Protein AF-A0A4W5NJF4-F1 (afdb_monomer)

Nearest PDB structures (foldseek):
  7n5a-assembly1_B  TM=2.897E-01  e=3.382E+00  Arabidopsis thaliana

Sequence (136 aa):
MPKELRLQATRAAVLLLPDESREALQTLLCLLSDVTAAVAENQMTCANLAVCLAPSLFHLNTLRRKESSSPRVMNRKQPLGKPDQRDLNENLAATNGLAHMIQECRKLFRVRLNLEPHQNLSRTSTFAPPPFFYIV

InterPro domains:
  IPR000198 Rho GTPase-activating protein domain [PF00620] (3-60)
  IPR000198 Rho GTPase-activating protein domain [PS50238] (1-109)
  IPR008936 Rho GTPase activation protein [G3DSA:1.10.555.10] (1-108)
  IPR008936 Rho GTPase activation protein [SSF48350] (3-110)

pLDDT: mean 70.52, std 18.82, range [35.03, 91.19]

Solvent-accessible surface area (backbone atoms only — not comparable to full-atom values): 8482 Å² total; per-residue (Å²): 129,61,78,71,56,47,57,55,51,51,39,53,53,52,70,70,43,57,68,71,60,38,54,50,49,49,54,51,30,50,53,51,35,53,53,36,70,41,27,92,80,69,69,36,45,47,58,59,51,15,64,71,43,31,60,73,74,64,42,74,72,55,59,61,54,62,70,68,59,63,97,71,78,93,76,79,95,66,83,85,85,69,79,49,74,64,56,52,48,51,53,50,50,43,18,54,51,44,19,50,47,29,73,40,30,75,66,60,50,52,62,58,76,72,68,68,85,78,81,70,100,79,75,92,74,87,82,78,78,81,93,78,88,86,79,135

Mean predicted aligned error: 14.67 Å

Structure (mmCIF, N/CA/C/O backbone):
data_AF-A0A4W5NJF4-F1
#
_entry.id   AF-A0A4W5NJF4-F1
#
loop_
_atom_site.group_PDB
_atom_site.id
_atom_site.type_symbol
_atom_site.label_atom_id
_atom_site.label_alt_id
_atom_site.label_comp_id
_atom_site.label_asym_id
_atom_site.label_entity_id
_atom_site.label_seq_id
_atom_site.pdbx_PDB_ins_code
_atom_site.Cartn_x
_atom_site.Cartn_y
_atom_site.Cartn_z
_atom_site.occupancy
_atom_site.B_iso_or_equiv
_atom_site.auth_seq_id
_atom_site.auth_comp_id
_atom_site.auth_asym_id
_atom_site.auth_atom_id
_atom_site.pdbx_PDB_model_num
ATOM 1 N N . MET A 1 1 ? -12.518 -12.457 3.392 1.00 53.06 1 MET A N 1
ATOM 2 C CA . MET A 1 1 ? -13.069 -11.303 2.645 1.00 53.06 1 MET A CA 1
ATOM 3 C C . MET A 1 1 ? -12.923 -11.530 1.144 1.00 53.06 1 MET A C 1
ATOM 5 O O . MET A 1 1 ? -11.801 -11.799 0.713 1.00 53.06 1 MET A O 1
ATOM 9 N N . PRO A 1 2 ? -14.008 -11.439 0.354 1.00 68.12 2 PRO A N 1
ATOM 10 C CA . PRO A 1 2 ? -13.952 -11.487 -1.111 1.00 68.12 2 PRO A CA 1
ATOM 11 C C . PRO A 1 2 ? -12.975 -10.445 -1.676 1.00 68.12 2 PRO A C 1
ATOM 13 O O . PRO A 1 2 ? -12.869 -9.344 -1.135 1.00 68.12 2 PRO A O 1
ATOM 16 N N . LYS A 1 3 ? -12.228 -10.784 -2.740 1.00 63.22 3 LYS A N 1
ATOM 17 C CA . LYS A 1 3 ? -11.161 -9.915 -3.289 1.00 63.22 3 LYS A CA 1
ATOM 18 C C . LYS A 1 3 ? -11.687 -8.542 -3.727 1.00 63.22 3 LYS A C 1
ATOM 20 O O . LYS A 1 3 ? -11.014 -7.542 -3.523 1.00 63.22 3 LYS A O 1
ATOM 25 N N . GLU A 1 4 ? -12.908 -8.505 -4.242 1.00 63.69 4 GLU A N 1
ATOM 26 C CA . GLU A 1 4 ? -13.548 -7.303 -4.780 1.00 63.69 4 GLU A CA 1
ATOM 27 C C . GLU A 1 4 ? -14.079 -6.365 -3.683 1.00 63.69 4 GLU A C 1
ATOM 29 O O . GLU A 1 4 ? -13.899 -5.148 -3.754 1.00 63.69 4 GLU A O 1
ATOM 34 N N . LEU A 1 5 ? -14.610 -6.935 -2.593 1.00 73.50 5 LEU A N 1
ATOM 35 C CA . LEU A 1 5 ? -15.036 -6.172 -1.414 1.00 73.50 5 LEU A CA 1
ATOM 36 C C . LEU A 1 5 ? -13.856 -5.553 -0.661 1.00 73.50 5 LEU A C 1
ATOM 38 O O . LEU A 1 5 ? -14.028 -4.527 -0.011 1.00 73.50 5 LEU A O 1
ATOM 42 N N . ARG A 1 6 ? -12.652 -6.138 -0.754 1.00 78.62 6 ARG A N 1
ATOM 43 C CA . ARG A 1 6 ? -11.458 -5.568 -0.111 1.00 78.62 6 ARG A CA 1
ATOM 44 C C . ARG A 1 6 ? -11.153 -4.175 -0.644 1.00 78.62 6 ARG A C 1
ATOM 46 O O . ARG A 1 6 ? -10.998 -3.266 0.156 1.00 78.62 6 ARG A O 1
ATOM 53 N N . LEU A 1 7 ? -11.157 -3.980 -1.963 1.00 78.19 7 LEU A N 1
ATOM 54 C CA . LEU A 1 7 ? -10.900 -2.664 -2.554 1.00 78.19 7 LEU A CA 1
ATOM 55 C C . LEU A 1 7 ? -11.960 -1.629 -2.141 1.00 78.19 7 LEU A C 1
ATOM 57 O O . LEU A 1 7 ? -11.616 -0.493 -1.821 1.00 78.19 7 LEU A O 1
ATOM 61 N N . GLN A 1 8 ? -13.240 -2.014 -2.122 1.00 79.62 8 GLN A N 1
ATOM 62 C CA . GLN A 1 8 ? -14.326 -1.130 -1.683 1.00 79.62 8 GLN A CA 1
ATOM 63 C C . GLN A 1 8 ? -14.216 -0.773 -0.197 1.00 79.62 8 GLN A C 1
ATOM 65 O O . GLN A 1 8 ? -14.312 0.400 0.157 1.00 79.62 8 GLN A O 1
ATOM 70 N N . ALA A 1 9 ? -13.952 -1.759 0.661 1.00 83.88 9 ALA A N 1
ATOM 71 C CA . ALA A 1 9 ? -13.758 -1.549 2.090 1.00 83.88 9 ALA A CA 1
ATOM 72 C C . ALA A 1 9 ? -12.539 -0.660 2.371 1.00 83.88 9 ALA A C 1
ATOM 74 O O . ALA A 1 9 ? -12.627 0.257 3.182 1.00 83.88 9 ALA A O 1
ATOM 75 N N . THR A 1 10 ? -11.423 -0.863 1.664 1.00 82.94 10 THR A N 1
ATOM 76 C CA . THR A 1 10 ? -10.237 -0.009 1.805 1.00 82.94 10 THR A CA 1
ATOM 77 C C . THR A 1 10 ? -10.518 1.420 1.347 1.00 82.94 10 THR A C 1
ATOM 79 O O . THR A 1 10 ? -10.118 2.356 2.029 1.00 82.94 10 THR A O 1
ATOM 82 N N . ARG A 1 11 ? -11.253 1.619 0.243 1.00 82.38 11 ARG A N 1
ATOM 83 C CA . ARG A 1 11 ? -11.690 2.962 -0.170 1.00 82.38 11 ARG A CA 1
ATOM 84 C C . ARG A 1 11 ? -12.536 3.629 0.908 1.00 82.38 11 ARG A C 1
ATOM 86 O O . ARG A 1 11 ? -12.257 4.769 1.254 1.00 82.38 11 ARG A O 1
ATOM 93 N N . ALA A 1 12 ? -13.524 2.924 1.460 1.00 83.94 12 ALA A N 1
ATOM 94 C CA . ALA A 1 12 ? -14.347 3.446 2.547 1.00 83.94 12 ALA A CA 1
ATOM 95 C C . ALA A 1 12 ? -13.500 3.798 3.781 1.00 83.94 12 ALA A C 1
ATOM 97 O O . ALA A 1 12 ? -13.662 4.875 4.338 1.00 83.94 12 ALA A O 1
ATOM 98 N N . ALA A 1 13 ? -12.537 2.952 4.154 1.00 84.62 13 ALA A N 1
ATOM 99 C CA . ALA A 1 13 ? -11.618 3.227 5.257 1.00 84.62 13 ALA A CA 1
ATOM 100 C C . ALA A 1 13 ? -10.761 4.479 5.008 1.00 84.62 13 ALA A C 1
ATOM 102 O O . ALA A 1 13 ? -10.621 5.311 5.897 1.00 84.62 13 ALA A O 1
ATOM 103 N N . VAL A 1 14 ? -10.246 4.662 3.789 1.00 84.62 14 VAL A N 1
ATOM 104 C CA . VAL A 1 14 ? -9.512 5.879 3.404 1.00 84.62 14 VAL A CA 1
ATOM 105 C C . VAL A 1 14 ? -10.430 7.105 3.402 1.00 84.62 14 VAL A C 1
ATOM 107 O O . VAL A 1 14 ? -9.986 8.195 3.752 1.00 84.62 14 VAL A O 1
ATOM 110 N N . LEU A 1 15 ? -11.718 6.940 3.077 1.00 81.56 15 LEU A N 1
ATOM 111 C CA . LEU A 1 15 ? -12.708 8.013 3.180 1.00 81.56 15 LEU A CA 1
ATOM 112 C C . LEU A 1 15 ? -13.016 8.438 4.624 1.00 81.56 15 LEU A C 1
ATOM 114 O O . LEU A 1 15 ? -13.488 9.558 4.813 1.00 81.56 15 LEU A O 1
ATOM 118 N N . LEU A 1 16 ? -12.745 7.583 5.611 1.00 85.00 16 LEU A N 1
ATOM 119 C CA . LEU A 1 16 ? -12.912 7.884 7.036 1.00 85.00 16 LEU A CA 1
ATOM 120 C C . LEU A 1 16 ? -11.689 8.582 7.649 1.00 85.00 16 LEU A C 1
ATOM 122 O O . LEU A 1 16 ? -11.783 9.088 8.764 1.00 85.00 16 LEU A O 1
ATOM 126 N N . LEU A 1 17 ? -10.548 8.612 6.950 1.00 81.94 17 LEU A N 1
ATOM 127 C CA . LEU A 1 17 ? -9.360 9.333 7.408 1.00 81.94 17 LEU A CA 1
ATOM 128 C C . LEU A 1 17 ? -9.570 10.854 7.304 1.00 81.94 17 LEU A C 1
ATOM 130 O O . LEU A 1 17 ? -10.199 11.306 6.338 1.00 81.94 17 LEU A O 1
ATOM 134 N N . PRO A 1 18 ? -9.003 11.648 8.233 1.00 84.62 18 PRO A N 1
ATOM 135 C CA . PRO A 1 18 ? -8.975 13.101 8.092 1.00 84.62 18 PRO A CA 1
ATOM 136 C C . PRO A 1 18 ? -8.241 13.493 6.805 1.00 84.62 18 PRO A C 1
ATOM 138 O O . PRO A 1 18 ? -7.387 12.742 6.315 1.00 84.62 18 PRO A O 1
ATOM 141 N N . ASP A 1 19 ? -8.593 14.644 6.235 1.00 80.56 19 ASP A N 1
ATOM 142 C CA . ASP A 1 19 ? -8.115 15.045 4.910 1.00 80.56 19 ASP A CA 1
ATOM 143 C C . ASP A 1 19 ? -6.583 15.126 4.842 1.00 80.56 19 ASP A C 1
ATOM 145 O O . ASP A 1 19 ? -6.008 14.592 3.892 1.00 80.56 19 ASP A O 1
ATOM 149 N N . GLU A 1 20 ? -5.896 15.622 5.883 1.00 86.12 20 GLU A N 1
ATOM 150 C CA . GLU A 1 20 ? -4.425 15.673 5.874 1.00 86.12 20 GLU A CA 1
ATOM 151 C C . GLU A 1 20 ? -3.801 14.270 5.827 1.00 86.12 20 GLU A C 1
ATOM 153 O O . GLU A 1 20 ? -2.843 14.019 5.094 1.00 86.12 20 GLU A O 1
ATOM 158 N N . SER A 1 21 ? -4.365 13.318 6.579 1.00 85.19 21 SER A N 1
ATOM 159 C CA . SER A 1 21 ? -3.881 11.929 6.579 1.00 85.19 21 SER A CA 1
ATOM 160 C C . SER A 1 21 ? -4.161 11.232 5.253 1.00 85.19 21 SER A C 1
ATOM 162 O O . SER A 1 21 ? -3.385 10.380 4.821 1.00 85.19 21 SER A O 1
ATOM 164 N N . ARG A 1 22 ? -5.261 11.589 4.590 1.00 85.19 22 ARG A N 1
ATOM 165 C CA . ARG A 1 22 ? -5.633 11.044 3.286 1.00 85.19 22 ARG A CA 1
ATOM 166 C C . ARG A 1 22 ? -4.694 11.522 2.188 1.00 85.19 22 ARG A C 1
ATOM 168 O O . ARG A 1 22 ? -4.245 10.691 1.401 1.00 85.19 22 ARG A O 1
ATOM 175 N N . GLU A 1 23 ? -4.376 12.813 2.148 1.00 84.12 23 GLU A N 1
ATOM 176 C CA . GLU A 1 23 ? -3.420 13.364 1.181 1.00 84.12 23 GLU A CA 1
ATOM 177 C C . GLU A 1 23 ? -2.007 12.824 1.407 1.00 84.12 23 GLU A C 1
ATOM 179 O O . GLU A 1 23 ? -1.336 12.419 0.451 1.00 84.12 23 GLU A O 1
ATOM 184 N N . ALA A 1 24 ? -1.579 12.719 2.668 1.00 88.06 24 ALA A N 1
ATOM 185 C CA . ALA A 1 24 ? -0.306 12.098 3.016 1.00 88.06 24 ALA A CA 1
ATOM 186 C C . ALA A 1 24 ? -0.256 10.627 2.572 1.00 88.06 24 ALA A C 1
ATOM 188 O O . ALA A 1 24 ? 0.715 10.197 1.947 1.00 88.06 24 ALA A O 1
ATOM 189 N N . LEU A 1 25 ? -1.321 9.859 2.832 1.00 88.69 25 LEU A N 1
ATOM 190 C CA . LEU A 1 25 ? -1.413 8.457 2.427 1.00 88.69 25 LEU A CA 1
ATOM 191 C C . LEU A 1 25 ? -1.431 8.303 0.902 1.00 88.69 25 LEU A C 1
ATOM 193 O O . LEU A 1 25 ? -0.779 7.406 0.376 1.00 88.69 25 LEU A O 1
ATOM 197 N N . GLN A 1 26 ? -2.149 9.167 0.185 1.00 86.50 26 GLN A N 1
ATOM 198 C CA . GLN A 1 26 ? -2.177 9.165 -1.276 1.00 86.50 26 GLN A CA 1
ATOM 199 C C . GLN A 1 26 ? -0.793 9.452 -1.859 1.00 86.50 26 GLN A C 1
ATOM 201 O O . GLN A 1 26 ? -0.335 8.713 -2.730 1.00 86.50 26 GLN A O 1
ATOM 206 N N . THR A 1 27 ? -0.119 10.487 -1.359 1.00 88.75 27 THR A N 1
ATOM 207 C CA . THR A 1 27 ? 1.232 10.864 -1.795 1.00 88.75 27 THR A CA 1
ATOM 208 C C . THR A 1 27 ? 2.214 9.721 -1.551 1.00 88.75 27 THR A C 1
ATOM 210 O O . THR A 1 27 ? 2.951 9.328 -2.455 1.00 88.75 27 THR A O 1
ATOM 213 N N . LEU A 1 28 ? 2.162 9.117 -0.360 1.00 90.94 28 LEU A N 1
ATOM 214 C CA . LEU A 1 28 ? 2.982 7.962 -0.012 1.00 90.94 28 LEU A CA 1
ATOM 215 C C . LEU A 1 28 ? 2.711 6.769 -0.937 1.00 90.94 28 LEU A C 1
ATOM 217 O O . LEU A 1 28 ? 3.646 6.192 -1.482 1.00 90.94 28 LEU A O 1
ATOM 221 N N . LEU A 1 29 ? 1.448 6.391 -1.143 1.00 90.12 29 LEU A N 1
ATOM 222 C CA . LEU A 1 29 ? 1.101 5.246 -1.989 1.00 90.12 29 LEU A CA 1
ATOM 223 C C . LEU A 1 29 ? 1.427 5.482 -3.466 1.00 90.12 29 LEU A C 1
ATOM 225 O O . LEU A 1 29 ? 1.735 4.520 -4.167 1.00 90.12 29 LEU A O 1
ATOM 229 N N . CYS A 1 30 ? 1.367 6.726 -3.947 1.00 87.88 30 CYS A N 1
ATOM 230 C CA . CYS A 1 30 ? 1.794 7.070 -5.301 1.00 87.88 30 CYS A CA 1
ATOM 231 C C . CYS A 1 30 ? 3.306 6.882 -5.453 1.00 87.88 30 CYS A C 1
ATOM 233 O O . CYS A 1 30 ? 3.733 6.147 -6.337 1.00 87.88 30 CYS A O 1
ATOM 235 N N . LEU A 1 31 ? 4.097 7.427 -4.521 1.00 90.31 31 LEU A N 1
ATOM 236 C CA . LEU A 1 31 ? 5.549 7.242 -4.497 1.00 90.31 31 LEU A CA 1
ATOM 237 C C . LEU A 1 31 ? 5.927 5.756 -4.464 1.00 90.31 31 LEU A C 1
ATOM 239 O O . LEU A 1 31 ? 6.765 5.303 -5.238 1.00 90.31 31 LEU A O 1
ATOM 243 N N . LEU A 1 32 ? 5.293 4.975 -3.586 1.00 90.75 32 LEU A N 1
ATOM 244 C CA . LEU A 1 32 ? 5.556 3.539 -3.488 1.00 90.75 32 LEU A CA 1
ATOM 245 C C . LEU A 1 32 ? 5.151 2.800 -4.766 1.00 90.75 32 LEU A C 1
ATOM 247 O O . LEU A 1 32 ? 5.866 1.895 -5.184 1.00 90.75 32 LEU A O 1
ATOM 251 N N . SER A 1 33 ? 4.052 3.197 -5.412 1.00 89.81 33 SER A N 1
ATOM 252 C CA . SER A 1 33 ? 3.654 2.645 -6.709 1.00 89.81 33 SER A CA 1
ATOM 253 C C . SER A 1 33 ? 4.727 2.899 -7.772 1.00 89.81 33 SER A C 1
ATOM 255 O O . SER A 1 33 ? 5.055 1.978 -8.519 1.00 89.81 33 SER A O 1
ATOM 257 N N . ASP A 1 34 ? 5.308 4.097 -7.819 1.00 88.50 34 ASP A N 1
ATOM 258 C CA . ASP A 1 34 ? 6.363 4.440 -8.780 1.00 88.50 34 ASP A CA 1
ATOM 259 C C . ASP A 1 34 ? 7.659 3.664 -8.497 1.00 88.50 34 ASP A C 1
ATOM 261 O O . ASP A 1 34 ? 8.273 3.122 -9.415 1.00 88.50 34 ASP A O 1
ATOM 265 N N . VAL A 1 35 ? 8.021 3.487 -7.221 1.00 89.12 35 VAL A N 1
ATOM 266 C CA . VAL A 1 35 ? 9.141 2.615 -6.822 1.00 89.12 35 VAL A CA 1
ATOM 267 C C . VAL A 1 35 ? 8.899 1.177 -7.287 1.00 89.12 35 VAL A C 1
ATOM 269 O O . VAL A 1 35 ? 9.801 0.561 -7.848 1.00 89.12 35 VAL A O 1
ATOM 272 N N . THR A 1 36 ? 7.685 0.640 -7.128 1.00 89.75 36 THR A N 1
ATOM 273 C CA . THR A 1 36 ? 7.370 -0.716 -7.616 1.00 89.75 36 THR A CA 1
ATOM 274 C C . THR A 1 36 ? 7.291 -0.818 -9.136 1.00 89.75 36 THR A C 1
ATOM 276 O O . THR A 1 36 ? 7.471 -1.905 -9.677 1.00 89.75 36 THR A O 1
ATOM 279 N N . ALA A 1 37 ? 7.044 0.283 -9.849 1.00 87.50 37 ALA A N 1
ATOM 280 C CA . ALA A 1 37 ? 7.093 0.292 -11.309 1.00 87.50 37 ALA A CA 1
ATOM 281 C C . ALA A 1 37 ? 8.531 0.092 -11.817 1.00 87.50 37 ALA A C 1
ATOM 283 O O . ALA A 1 37 ? 8.735 -0.564 -12.836 1.00 87.50 37 ALA A O 1
ATOM 284 N N . ALA A 1 38 ? 9.524 0.558 -11.055 1.00 88.19 38 ALA A N 1
ATOM 285 C CA . ALA A 1 38 ? 10.947 0.332 -11.303 1.00 88.19 38 ALA A CA 1
ATOM 286 C C . ALA A 1 38 ? 11.473 -1.006 -10.733 1.00 88.19 38 ALA A C 1
ATOM 288 O O . ALA A 1 38 ? 12.678 -1.160 -10.526 1.00 88.19 38 ALA A O 1
ATOM 289 N N . VAL A 1 39 ? 10.603 -2.003 -10.500 1.00 90.25 39 VAL A N 1
ATOM 290 C CA . VAL A 1 39 ? 10.986 -3.326 -9.956 1.00 90.25 39 VAL A CA 1
ATOM 291 C C . VAL A 1 39 ? 12.077 -4.026 -10.770 1.00 90.25 39 VAL A C 1
ATOM 293 O O . VAL A 1 39 ? 12.876 -4.768 -10.204 1.00 90.25 39 VAL A O 1
ATOM 296 N N . ALA A 1 40 ? 12.148 -3.775 -12.080 1.00 83.19 40 ALA A N 1
ATOM 297 C CA . ALA A 1 40 ? 13.194 -4.321 -12.943 1.00 83.19 40 ALA A CA 1
ATOM 298 C C . ALA A 1 40 ? 14.604 -3.829 -12.559 1.00 83.19 40 ALA A C 1
ATOM 300 O O . ALA A 1 40 ? 15.576 -4.553 -12.754 1.00 83.19 40 ALA A O 1
ATOM 301 N N . GLU A 1 41 ? 14.707 -2.629 -11.983 1.00 86.31 41 GLU A N 1
ATOM 302 C CA . GLU A 1 41 ? 15.970 -1.992 -11.605 1.00 86.31 41 GLU A CA 1
ATOM 303 C C . GLU A 1 41 ? 16.250 -2.117 -10.103 1.00 86.31 41 GLU A C 1
ATOM 305 O O . GLU A 1 41 ? 17.382 -2.371 -9.699 1.00 86.31 41 GLU A O 1
ATOM 310 N N . ASN A 1 42 ? 15.222 -1.975 -9.261 1.00 84.81 42 ASN A N 1
ATOM 311 C CA . ASN A 1 42 ? 15.383 -1.929 -7.805 1.00 84.81 42 ASN A CA 1
ATOM 312 C C . ASN A 1 42 ? 14.963 -3.215 -7.072 1.00 84.81 42 ASN A C 1
ATOM 314 O O . ASN A 1 42 ? 15.194 -3.320 -5.871 1.00 84.81 42 ASN A O 1
ATOM 318 N N . GLN A 1 43 ? 14.349 -4.187 -7.761 1.00 87.44 43 GLN A N 1
ATOM 319 C CA . GLN A 1 43 ? 13.852 -5.454 -7.196 1.00 87.44 43 GLN A CA 1
ATOM 320 C C . GLN A 1 43 ? 12.840 -5.288 -6.039 1.00 87.44 43 GLN A C 1
ATOM 322 O O . GLN A 1 43 ? 12.502 -6.247 -5.335 1.00 87.44 43 GLN A O 1
ATOM 327 N N . MET A 1 44 ? 12.312 -4.080 -5.831 1.00 86.81 44 MET A N 1
ATOM 328 C CA . MET A 1 44 ? 11.371 -3.773 -4.762 1.00 86.81 44 MET A CA 1
ATOM 329 C C . MET A 1 44 ? 9.949 -4.078 -5.224 1.00 86.81 44 MET A C 1
ATOM 331 O O . MET A 1 44 ? 9.316 -3.313 -5.948 1.00 86.81 44 MET A O 1
ATOM 335 N N . THR A 1 45 ? 9.415 -5.213 -4.776 1.00 90.19 45 THR A N 1
ATOM 336 C CA . THR A 1 45 ? 8.002 -5.553 -4.978 1.00 90.19 45 THR A CA 1
ATOM 337 C C . THR A 1 45 ? 7.105 -4.822 -3.973 1.00 90.19 45 THR A C 1
ATOM 339 O O . THR A 1 45 ? 7.557 -4.395 -2.907 1.00 90.19 45 THR A O 1
ATOM 342 N N . CYS A 1 46 ? 5.799 -4.740 -4.264 1.00 87.56 46 CYS A N 1
ATOM 343 C CA . CYS A 1 46 ? 4.803 -4.199 -3.326 1.00 87.56 46 CYS A CA 1
ATOM 344 C C . CYS A 1 46 ? 4.890 -4.874 -1.945 1.00 87.56 46 CYS A C 1
ATOM 346 O O . CYS A 1 46 ? 4.730 -4.217 -0.920 1.00 87.56 46 CYS A O 1
ATOM 348 N N . ALA A 1 47 ? 5.172 -6.182 -1.920 1.00 88.44 47 ALA A N 1
ATOM 349 C CA . ALA A 1 47 ? 5.334 -6.952 -0.694 1.00 88.44 47 ALA A CA 1
ATOM 350 C C . ALA A 1 47 ? 6.606 -6.557 0.074 1.00 88.44 47 ALA A C 1
ATOM 352 O O . ALA A 1 47 ? 6.531 -6.350 1.283 1.00 88.44 47 ALA A O 1
ATOM 353 N N . ASN A 1 48 ? 7.741 -6.386 -0.614 1.00 90.31 48 ASN A N 1
ATOM 354 C CA . ASN A 1 48 ? 9.008 -5.986 0.012 1.00 90.31 48 ASN A CA 1
ATOM 355 C C . ASN A 1 48 ? 8.892 -4.611 0.679 1.00 90.31 48 ASN A C 1
ATOM 357 O O . ASN A 1 48 ? 9.314 -4.432 1.818 1.00 90.31 48 ASN A O 1
ATOM 361 N N . LEU A 1 49 ? 8.259 -3.651 -0.002 1.00 90.56 49 LEU A N 1
ATOM 362 C CA . LEU A 1 49 ? 7.989 -2.333 0.575 1.00 90.56 49 LEU A CA 1
ATOM 363 C C . LEU A 1 49 ? 7.015 -2.425 1.753 1.00 90.56 49 LEU A C 1
ATOM 365 O O . LEU A 1 49 ? 7.237 -1.801 2.789 1.00 90.56 49 LEU A O 1
ATOM 369 N N . ALA A 1 50 ? 5.952 -3.221 1.622 1.00 90.19 50 ALA A N 1
ATOM 370 C CA . ALA A 1 50 ? 4.939 -3.334 2.659 1.00 90.19 50 ALA A CA 1
ATOM 371 C C . ALA A 1 50 ? 5.470 -3.966 3.951 1.00 90.19 50 ALA A C 1
ATOM 373 O O . ALA A 1 50 ? 5.142 -3.474 5.027 1.00 90.19 50 ALA A O 1
ATOM 374 N N . VAL A 1 51 ? 6.313 -5.001 3.860 1.00 88.81 51 VAL A N 1
ATOM 375 C CA . VAL A 1 51 ? 6.936 -5.649 5.031 1.00 88.81 51 VAL A CA 1
ATOM 376 C C . VAL A 1 51 ? 7.750 -4.641 5.845 1.00 88.81 51 VAL A C 1
ATOM 378 O O . VAL A 1 51 ? 7.711 -4.663 7.073 1.00 88.81 51 VAL A O 1
ATOM 381 N N . CYS A 1 52 ? 8.452 -3.731 5.169 1.00 88.00 52 CYS A N 1
ATOM 382 C CA . CYS A 1 52 ? 9.301 -2.737 5.819 1.00 88.00 52 CYS A CA 1
ATOM 383 C C . CYS A 1 52 ? 8.514 -1.540 6.374 1.00 88.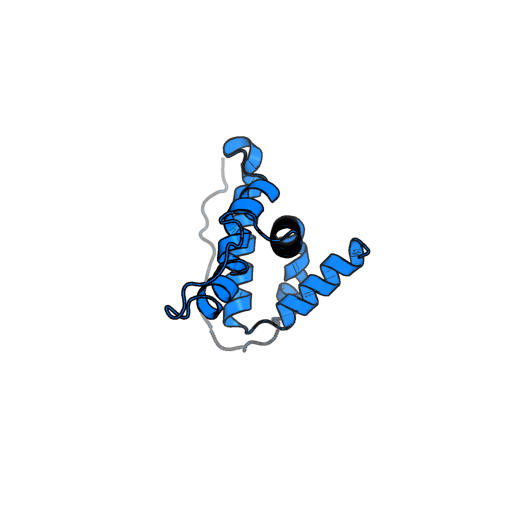00 52 CYS A C 1
ATOM 385 O O . CYS A 1 52 ? 8.897 -0.970 7.393 1.00 88.00 52 CYS A O 1
ATOM 387 N N . LEU A 1 53 ? 7.423 -1.141 5.713 1.00 88.19 53 LEU A N 1
ATOM 388 C CA . LEU A 1 53 ? 6.700 0.097 6.029 1.00 88.19 53 LEU A CA 1
ATOM 389 C C . LEU A 1 53 ? 5.474 -0.111 6.924 1.00 88.19 53 LEU A C 1
ATOM 391 O O . LEU A 1 53 ? 5.138 0.782 7.703 1.00 88.19 53 LEU A O 1
ATOM 395 N N . ALA A 1 54 ? 4.814 -1.271 6.860 1.00 87.31 54 ALA A N 1
ATOM 396 C CA . ALA A 1 54 ? 3.621 -1.550 7.660 1.00 87.31 54 ALA A CA 1
ATOM 397 C C . ALA A 1 54 ? 3.843 -1.395 9.182 1.00 87.31 54 ALA A C 1
ATOM 399 O O . ALA A 1 54 ? 2.983 -0.792 9.830 1.00 87.31 54 ALA A O 1
ATOM 400 N N . PRO A 1 55 ? 4.976 -1.827 9.777 1.00 81.81 55 PRO A N 1
ATOM 401 C CA . PRO A 1 55 ? 5.213 -1.644 11.210 1.00 81.81 55 PRO A CA 1
ATOM 402 C C . PRO A 1 55 ? 5.239 -0.170 11.640 1.00 81.81 55 PRO A C 1
ATOM 404 O O . PRO A 1 55 ? 4.722 0.169 12.706 1.00 81.81 55 PRO A O 1
ATOM 407 N N . SER A 1 56 ? 5.810 0.701 10.802 1.00 85.50 56 SER A N 1
ATOM 408 C CA . SER A 1 56 ? 5.931 2.141 11.060 1.00 85.50 56 SER A CA 1
ATOM 409 C C . SER A 1 56 ? 4.621 2.887 10.814 1.00 85.50 56 SER A C 1
ATOM 411 O O . SER A 1 56 ? 4.297 3.815 11.546 1.00 85.50 56 SER A O 1
ATOM 413 N N . LEU A 1 57 ? 3.847 2.478 9.806 1.00 83.88 57 LEU A N 1
ATOM 414 C CA . LEU A 1 57 ? 2.586 3.136 9.456 1.00 83.88 57 LEU A CA 1
ATOM 415 C C . LEU A 1 57 ? 1.441 2.772 10.404 1.00 83.88 57 LEU A C 1
ATOM 417 O O . LEU A 1 57 ? 0.630 3.631 10.740 1.00 83.88 57 LEU A O 1
ATOM 421 N N . PHE A 1 58 ? 1.371 1.515 10.849 1.00 82.19 58 PHE A N 1
ATOM 422 C CA . PHE A 1 58 ? 0.248 1.022 11.652 1.00 82.19 58 PHE A CA 1
ATOM 423 C C . PHE A 1 58 ? 0.546 0.919 13.154 1.00 82.19 58 PHE A C 1
ATOM 425 O O . PHE A 1 58 ? -0.349 0.553 13.910 1.00 82.19 58 PHE A O 1
ATOM 432 N N . HIS A 1 59 ? 1.768 1.243 13.608 1.00 73.19 59 HIS A N 1
ATOM 433 C CA . HIS A 1 59 ? 2.155 1.296 15.032 1.00 73.19 59 HIS A CA 1
ATOM 434 C C . HIS A 1 59 ? 1.728 0.065 15.869 1.00 73.19 59 HIS A C 1
ATOM 436 O O . HIS A 1 59 ? 1.517 0.152 17.082 1.00 73.19 59 HIS A O 1
ATOM 442 N N . LEU A 1 60 ? 1.630 -1.107 15.229 1.00 67.31 60 LEU A N 1
ATOM 443 C CA . LEU A 1 60 ? 1.000 -2.311 15.792 1.00 67.31 60 LEU A CA 1
ATOM 444 C C . LEU A 1 60 ? 1.720 -2.829 17.045 1.00 67.31 60 LEU A C 1
ATOM 446 O O . LEU A 1 60 ? 1.095 -3.349 17.959 1.00 67.31 60 LEU A O 1
ATOM 450 N N . ASN A 1 61 ? 3.038 -2.617 17.129 1.00 56.34 61 ASN A N 1
ATOM 451 C CA . ASN A 1 61 ? 3.873 -3.103 18.232 1.00 56.34 61 ASN A CA 1
ATOM 452 C C . ASN A 1 61 ? 4.247 -2.013 19.262 1.00 56.34 61 ASN A C 1
ATOM 454 O O . ASN A 1 61 ? 4.843 -2.321 20.297 1.00 56.34 61 ASN A O 1
ATOM 458 N N . THR A 1 62 ? 3.948 -0.734 19.004 1.00 54.06 62 THR A N 1
ATOM 459 C CA . THR A 1 62 ? 4.384 0.388 19.861 1.00 54.06 62 THR A CA 1
ATOM 460 C C . THR A 1 62 ? 3.337 0.794 20.895 1.00 54.06 62 THR A C 1
ATOM 462 O O . THR A 1 62 ? 3.711 1.161 22.008 1.00 54.06 62 THR A O 1
ATOM 465 N N . LEU A 1 63 ? 2.040 0.674 20.589 1.00 50.06 63 LEU A N 1
ATOM 466 C CA . LEU A 1 63 ? 0.965 1.014 21.532 1.00 50.06 63 LEU A CA 1
AT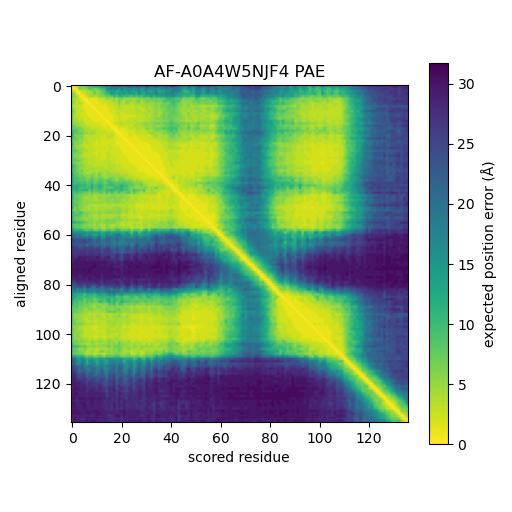OM 467 C C . LEU A 1 63 ? 0.904 0.043 22.725 1.00 50.06 63 LEU A C 1
ATOM 469 O O . LEU A 1 63 ? 0.817 0.483 23.869 1.00 50.06 63 LEU A O 1
ATOM 473 N N . ARG A 1 64 ? 1.060 -1.267 22.485 1.00 50.25 64 ARG A N 1
ATOM 474 C CA . ARG A 1 64 ? 1.051 -2.297 23.544 1.00 50.25 64 ARG A CA 1
ATOM 475 C C . ARG A 1 64 ? 2.266 -2.218 24.467 1.00 50.25 64 ARG A C 1
ATOM 477 O O . ARG A 1 64 ? 2.118 -2.350 25.677 1.00 50.25 64 ARG A O 1
ATOM 484 N N . ARG A 1 65 ? 3.451 -1.923 23.919 1.00 50.34 65 ARG A N 1
ATOM 485 C CA . ARG A 1 65 ? 4.686 -1.755 24.705 1.00 50.34 65 ARG A CA 1
ATOM 486 C C . ARG A 1 65 ? 4.643 -0.514 25.603 1.00 50.34 65 ARG A C 1
ATOM 488 O O . ARG A 1 65 ? 5.238 -0.538 26.673 1.00 50.34 65 ARG A O 1
ATOM 495 N N . LYS A 1 66 ? 3.957 0.554 25.175 1.00 46.00 66 LYS A N 1
ATOM 496 C CA . LYS A 1 66 ? 3.842 1.818 25.924 1.00 46.00 66 LYS A CA 1
ATOM 497 C C . LYS A 1 66 ? 2.791 1.755 27.042 1.00 46.00 66 LYS A C 1
ATOM 499 O O . LYS A 1 66 ? 2.952 2.421 28.057 1.00 46.00 66 LYS A O 1
ATOM 504 N N . GLU A 1 67 ? 1.749 0.936 26.884 1.00 47.25 67 GLU A N 1
ATOM 505 C CA . GLU A 1 67 ? 0.771 0.645 27.947 1.00 47.25 67 GLU A CA 1
ATOM 506 C C . GLU A 1 67 ? 1.328 -0.362 28.972 1.00 47.25 67 GLU A C 1
ATOM 508 O O . GLU A 1 67 ? 1.122 -0.209 30.174 1.00 47.25 67 GLU A O 1
ATOM 513 N N . SER A 1 68 ? 2.112 -1.354 28.528 1.00 46.94 68 SER A N 1
ATOM 514 C CA . SER A 1 68 ? 2.744 -2.341 29.416 1.00 46.94 68 SER A CA 1
ATOM 515 C C . SER A 1 68 ? 4.028 -1.846 30.095 1.00 46.94 68 SER A C 1
ATOM 517 O O . SER A 1 68 ? 4.628 -2.586 30.872 1.00 46.94 68 SER A O 1
ATOM 519 N N . SER A 1 69 ? 4.486 -0.624 29.809 1.00 44.41 69 SER A N 1
ATOM 520 C CA . SER A 1 69 ? 5.679 -0.024 30.416 1.00 44.41 69 SER A CA 1
ATOM 521 C C . SER A 1 69 ? 5.345 0.820 31.648 1.00 44.41 69 SER A C 1
ATOM 523 O O . SER A 1 69 ? 5.833 1.940 31.786 1.00 44.41 69 SER A O 1
ATOM 525 N N . SER A 1 70 ? 4.525 0.295 32.562 1.00 40.97 70 SER A N 1
ATOM 526 C CA . SER A 1 70 ? 4.576 0.754 33.952 1.00 40.97 70 SER A CA 1
ATOM 527 C C . SER A 1 70 ? 5.828 0.137 34.594 1.00 40.97 70 SER A C 1
ATOM 529 O O . SER A 1 70 ? 5.914 -1.089 34.680 1.00 40.97 70 SER A O 1
ATOM 531 N N . PRO A 1 71 ? 6.827 0.924 35.034 1.00 46.31 71 PRO A N 1
ATOM 532 C CA . PRO A 1 71 ? 8.094 0.415 35.561 1.00 46.31 71 PRO A CA 1
ATOM 533 C C . PRO A 1 71 ? 7.962 -0.007 37.030 1.00 46.31 71 PRO A C 1
ATOM 535 O O . PRO A 1 71 ? 8.828 0.284 37.856 1.00 46.31 71 PRO A O 1
ATOM 538 N N . ARG A 1 72 ? 6.849 -0.638 37.408 1.00 46.69 72 ARG A N 1
ATOM 539 C CA . ARG A 1 72 ? 6.636 -1.100 38.776 1.00 46.69 72 ARG A CA 1
ATOM 540 C C . ARG A 1 72 ? 6.136 -2.532 38.770 1.00 46.69 72 ARG A C 1
ATOM 542 O O . ARG A 1 72 ? 5.081 -2.835 38.232 1.00 46.69 72 ARG A O 1
ATOM 549 N N . VAL A 1 73 ? 6.895 -3.345 39.498 1.00 39.38 73 VAL A N 1
ATOM 550 C CA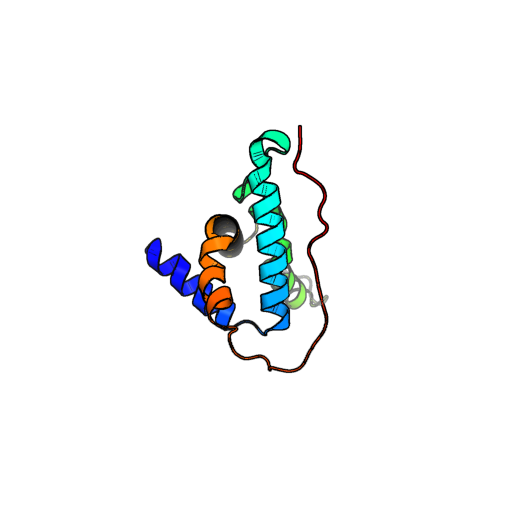 . VAL A 1 73 ? 6.621 -4.721 39.917 1.00 39.38 73 VAL A CA 1
ATOM 551 C C . VAL A 1 73 ? 7.164 -5.794 38.966 1.00 39.38 73 VAL A C 1
ATOM 553 O O . VAL A 1 73 ? 6.472 -6.377 38.138 1.00 39.38 73 VAL A O 1
ATOM 556 N N . MET A 1 74 ? 8.438 -6.127 39.207 1.00 54.75 74 MET A N 1
ATOM 557 C CA . MET A 1 74 ? 8.928 -7.503 39.145 1.00 54.75 74 MET A CA 1
ATOM 558 C C . MET A 1 74 ? 7.890 -8.451 39.758 1.00 54.75 74 MET A C 1
ATOM 560 O O . MET A 1 74 ? 7.742 -8.461 40.976 1.00 54.75 74 MET A O 1
ATOM 564 N N . ASN A 1 75 ? 7.226 -9.285 38.954 1.00 42.25 75 ASN A N 1
ATOM 565 C CA . ASN A 1 75 ? 7.058 -10.689 39.319 1.00 42.25 75 ASN A CA 1
ATOM 566 C C . ASN A 1 75 ? 6.588 -11.568 38.153 1.00 42.25 75 ASN A C 1
ATOM 568 O O . ASN A 1 75 ? 5.661 -11.223 37.432 1.00 42.25 75 ASN A O 1
ATOM 572 N N . ARG A 1 76 ? 7.168 -12.772 38.104 1.00 41.88 76 ARG A N 1
ATOM 573 C CA . ARG A 1 76 ? 6.791 -13.952 37.304 1.00 41.88 76 ARG A CA 1
ATOM 574 C C . ARG A 1 76 ? 7.041 -13.900 35.794 1.00 41.88 76 ARG A C 1
ATOM 576 O O . ARG A 1 76 ? 6.181 -13.542 35.006 1.00 41.88 76 ARG A O 1
ATOM 583 N N . LYS A 1 77 ? 8.199 -14.463 35.423 1.00 47.38 77 LYS A N 1
ATOM 584 C CA . LYS A 1 77 ? 8.355 -15.516 34.397 1.00 47.38 77 LYS A CA 1
ATOM 585 C C . LYS A 1 77 ? 7.253 -15.544 33.316 1.00 47.38 77 LYS A C 1
ATOM 587 O O . LYS A 1 77 ? 6.486 -16.499 33.251 1.00 47.38 77 LYS A O 1
ATOM 592 N N . GLN A 1 78 ? 7.202 -14.538 32.451 1.00 46.72 78 GLN A N 1
ATOM 593 C CA . GLN A 1 78 ? 6.675 -14.716 31.099 1.00 46.72 78 GLN A CA 1
ATOM 594 C C . GLN A 1 78 ? 7.877 -14.778 30.157 1.00 46.72 78 GLN A C 1
ATOM 596 O O . GLN A 1 78 ? 8.825 -14.013 30.354 1.00 46.72 78 GLN A O 1
ATOM 601 N N . PRO A 1 79 ? 7.922 -15.727 29.207 1.00 46.03 79 PRO A N 1
ATOM 602 C CA . PRO A 1 79 ? 9.073 -15.877 28.338 1.00 46.03 79 PRO A CA 1
ATOM 603 C C . PRO A 1 79 ? 9.233 -14.596 27.520 1.00 46.03 79 PRO A C 1
ATOM 605 O O . PRO A 1 79 ? 8.399 -14.250 26.688 1.00 46.03 79 PRO A O 1
ATOM 608 N N . LEU A 1 80 ? 10.327 -13.895 27.793 1.00 55.56 80 LEU A N 1
ATOM 609 C CA . LEU A 1 80 ? 10.875 -12.850 26.949 1.00 55.56 80 LEU A CA 1
ATOM 610 C C . LEU A 1 80 ? 10.984 -13.408 25.515 1.00 55.56 80 LEU A C 1
ATOM 612 O O . LEU A 1 80 ? 11.711 -14.374 25.292 1.00 55.56 80 LEU A O 1
ATOM 616 N N . GLY A 1 81 ? 10.280 -12.812 24.549 1.00 54.75 81 GLY A N 1
ATOM 617 C CA . GLY A 1 81 ? 10.728 -12.865 23.151 1.00 54.75 81 GLY A CA 1
ATOM 618 C C . GLY A 1 81 ? 9.877 -13.592 22.107 1.00 54.75 81 GLY A C 1
ATOM 619 O O . GLY A 1 81 ? 10.408 -13.847 21.030 1.00 54.75 81 GLY A O 1
ATOM 620 N N . LYS A 1 82 ? 8.591 -13.895 22.331 1.00 53.66 82 LYS A N 1
ATOM 621 C CA . LYS A 1 82 ? 7.702 -14.322 21.229 1.00 53.66 82 LYS A CA 1
ATOM 622 C C . LYS A 1 82 ? 6.560 -13.315 21.050 1.00 53.66 82 LYS A C 1
ATOM 624 O O . LYS A 1 82 ? 5.822 -13.130 22.015 1.00 53.66 82 LYS A O 1
ATOM 629 N N . PRO A 1 83 ? 6.425 -12.646 19.884 1.00 61.56 83 PRO A N 1
ATOM 630 C CA . PRO A 1 83 ? 5.200 -11.907 19.582 1.00 61.56 83 PRO A CA 1
ATOM 631 C C . PRO A 1 83 ? 4.022 -12.873 19.708 1.00 61.56 83 PRO A C 1
ATOM 633 O O . PRO A 1 83 ? 4.140 -14.034 19.298 1.00 61.56 83 PRO A O 1
ATOM 636 N N . ASP A 1 84 ? 2.924 -12.431 20.322 1.00 75.81 84 ASP A N 1
ATOM 637 C CA . ASP A 1 84 ? 1.738 -13.272 20.442 1.00 75.81 84 ASP A CA 1
ATOM 638 C C . ASP A 1 84 ? 1.274 -13.666 19.030 1.00 75.81 84 ASP A C 1
ATOM 640 O O . ASP A 1 84 ? 1.451 -12.913 18.066 1.00 75.81 84 ASP A O 1
ATOM 644 N N . GLN A 1 85 ? 0.696 -14.858 18.867 1.00 76.75 85 GLN A N 1
ATOM 645 C CA . GLN A 1 85 ? 0.206 -15.310 17.560 1.00 76.75 85 GLN A CA 1
ATOM 646 C C . GLN A 1 85 ? -0.789 -14.300 16.960 1.00 76.75 85 GLN A C 1
ATOM 648 O O . GLN A 1 85 ? -0.869 -14.162 15.736 1.00 76.75 85 GLN A O 1
ATOM 653 N N . ARG A 1 86 ? -1.509 -13.562 17.819 1.00 76.25 86 ARG A N 1
ATOM 654 C CA . ARG A 1 86 ? -2.354 -12.431 17.438 1.00 76.25 86 ARG A CA 1
ATOM 655 C C . ARG A 1 86 ? -1.543 -11.270 16.867 1.00 76.25 86 ARG A C 1
ATOM 657 O O . ARG A 1 86 ? -1.859 -10.843 15.761 1.00 76.25 86 ARG A O 1
ATOM 664 N N . ASP A 1 87 ? -0.495 -10.815 17.553 1.00 76.38 87 ASP A N 1
ATOM 665 C CA . ASP A 1 87 ? 0.358 -9.713 17.082 1.00 76.38 87 ASP A CA 1
ATOM 666 C C . ASP A 1 87 ? 0.976 -10.053 15.721 1.00 76.38 87 ASP A C 1
ATOM 668 O O . ASP A 1 87 ? 0.982 -9.238 14.798 1.00 76.38 87 ASP A O 1
ATOM 672 N N . LEU A 1 88 ? 1.461 -11.287 15.555 1.00 80.38 88 LEU A N 1
ATOM 673 C CA . LEU A 1 88 ? 2.025 -11.742 14.286 1.00 80.38 88 LEU A CA 1
ATOM 674 C C . LEU A 1 88 ? 0.979 -11.720 13.162 1.00 80.38 88 LEU A C 1
ATOM 676 O O . LEU A 1 88 ? 1.270 -11.284 12.048 1.00 80.38 88 LEU A O 1
ATOM 680 N N . ASN A 1 89 ? -0.245 -12.157 13.457 1.00 82.94 89 ASN A N 1
ATOM 681 C CA . ASN A 1 89 ? -1.344 -12.146 12.500 1.00 82.94 89 ASN A CA 1
ATOM 682 C C . ASN A 1 89 ? -1.786 -10.717 12.135 1.00 82.94 89 ASN A C 1
ATOM 684 O O . ASN A 1 89 ? -2.092 -10.455 10.974 1.00 82.94 89 ASN A O 1
ATOM 688 N N . GLU A 1 90 ? -1.777 -9.785 13.087 1.00 83.81 90 GLU A N 1
ATOM 689 C CA . GLU A 1 90 ? -2.062 -8.366 12.844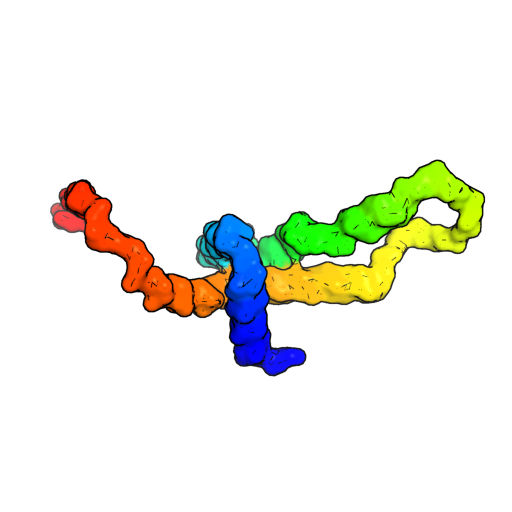 1.00 83.81 90 GLU A CA 1
ATOM 690 C C . GLU A 1 90 ? -0.984 -7.712 11.972 1.00 83.81 90 GLU A C 1
ATOM 692 O O . GLU A 1 90 ? -1.312 -7.046 10.988 1.00 83.81 90 GLU A O 1
ATOM 697 N N . ASN A 1 91 ? 0.297 -7.971 12.254 1.00 85.94 91 ASN A N 1
ATOM 698 C CA . ASN A 1 91 ? 1.406 -7.506 11.416 1.00 85.94 91 ASN A CA 1
ATOM 699 C C . ASN A 1 91 ? 1.292 -8.063 9.988 1.00 85.94 91 ASN A C 1
ATOM 701 O O . ASN A 1 91 ? 1.446 -7.324 9.016 1.00 85.94 91 ASN A O 1
ATOM 705 N N . LEU A 1 92 ? 0.963 -9.349 9.840 1.00 87.69 92 LEU A N 1
ATOM 706 C CA . LEU A 1 92 ? 0.763 -9.965 8.529 1.00 87.69 92 LEU A CA 1
ATOM 707 C C . LEU A 1 92 ? -0.440 -9.359 7.791 1.00 87.69 92 LEU A C 1
ATOM 709 O O . LEU A 1 92 ? -0.361 -9.093 6.590 1.00 87.69 92 LEU A O 1
ATOM 713 N N . ALA A 1 93 ? -1.547 -9.111 8.493 1.00 88.38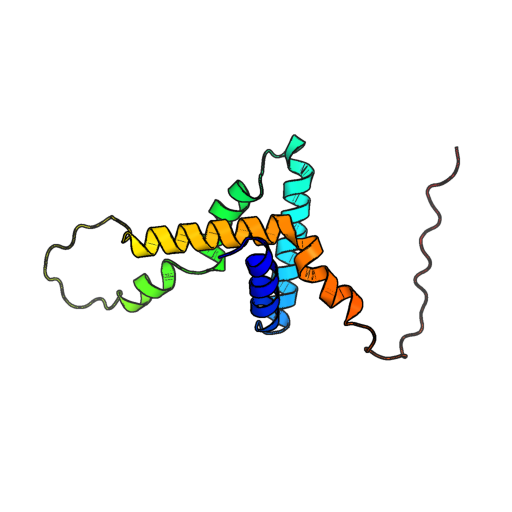 93 ALA A N 1
ATOM 714 C CA . ALA A 1 93 ? -2.734 -8.484 7.922 1.00 88.38 93 ALA A CA 1
ATOM 715 C C . ALA A 1 93 ? -2.449 -7.054 7.441 1.00 88.38 93 ALA A C 1
ATOM 717 O O . ALA A 1 93 ? -2.860 -6.694 6.338 1.00 88.38 93 ALA A O 1
ATOM 718 N N . ALA A 1 94 ? -1.704 -6.268 8.218 1.00 88.38 94 ALA A N 1
ATOM 719 C CA . ALA A 1 94 ? -1.323 -4.907 7.860 1.00 88.38 94 ALA A CA 1
ATOM 720 C C . ALA A 1 94 ? -0.351 -4.860 6.679 1.00 88.38 94 ALA A C 1
ATOM 722 O O . ALA A 1 94 ? -0.566 -4.090 5.744 1.00 88.38 94 ALA A O 1
ATOM 723 N N . THR A 1 95 ? 0.660 -5.732 6.663 1.00 89.94 95 THR A N 1
ATOM 724 C CA . THR A 1 95 ? 1.571 -5.893 5.521 1.00 89.94 95 THR A CA 1
ATOM 725 C C . THR A 1 95 ? 0.805 -6.256 4.253 1.00 89.94 95 THR A C 1
ATOM 727 O O . THR A 1 95 ? 0.960 -5.609 3.219 1.00 89.94 95 THR A O 1
ATOM 730 N N . ASN A 1 96 ? -0.084 -7.248 4.325 1.00 90.12 96 ASN A N 1
ATOM 731 C CA . ASN A 1 96 ? -0.896 -7.654 3.179 1.00 90.12 96 ASN A CA 1
ATOM 732 C C . ASN A 1 96 ? -1.861 -6.547 2.728 1.00 90.12 96 ASN A C 1
ATOM 734 O O . ASN A 1 96 ? -2.078 -6.367 1.528 1.00 90.12 96 ASN A O 1
ATOM 738 N N . GLY A 1 97 ? -2.434 -5.800 3.674 1.00 88.38 97 GLY A N 1
ATOM 739 C CA . GLY A 1 97 ? -3.291 -4.650 3.397 1.00 88.38 97 GLY A CA 1
ATOM 740 C C . GLY A 1 97 ? -2.537 -3.538 2.671 1.00 88.38 97 GLY A C 1
ATOM 741 O O . GLY A 1 97 ? -3.000 -3.060 1.637 1.00 88.38 97 GLY A O 1
ATOM 742 N N . LEU A 1 98 ? -1.345 -3.188 3.153 1.00 89.75 98 LEU A N 1
ATOM 743 C CA . LEU A 1 98 ? -0.498 -2.161 2.556 1.00 89.75 98 LEU A CA 1
ATOM 744 C C . LEU A 1 98 ? 0.005 -2.563 1.169 1.00 89.75 98 LEU A C 1
ATOM 746 O O . LEU A 1 98 ? -0.079 -1.765 0.241 1.00 89.75 98 LEU A O 1
ATOM 750 N N . ALA A 1 99 ? 0.452 -3.808 0.990 1.00 91.19 99 ALA A N 1
ATOM 751 C CA . ALA A 1 99 ? 0.865 -4.314 -0.319 1.00 91.19 99 ALA A CA 1
ATOM 752 C C . ALA A 1 99 ? -0.274 -4.202 -1.345 1.00 91.19 99 ALA A C 1
ATOM 754 O O . ALA A 1 99 ? -0.066 -3.744 -2.468 1.00 91.19 99 ALA A O 1
ATOM 755 N N . HIS A 1 100 ? -1.495 -4.556 -0.936 1.00 89.00 100 HIS A N 1
ATOM 756 C CA . HIS A 1 100 ? -2.680 -4.429 -1.779 1.00 89.00 100 HIS A CA 1
ATOM 757 C C . HIS A 1 100 ? -3.034 -2.963 -2.073 1.00 89.00 100 HIS A C 1
ATOM 759 O O . HIS A 1 100 ? -3.449 -2.642 -3.185 1.00 89.00 100 HIS A O 1
ATOM 765 N N . MET A 1 101 ? -2.872 -2.060 -1.102 1.00 88.38 101 MET A N 1
ATOM 766 C CA . MET A 1 101 ? -3.067 -0.619 -1.297 1.00 88.38 101 MET A CA 1
ATOM 767 C C . MET A 1 101 ? -2.068 -0.024 -2.293 1.00 88.38 101 MET A C 1
ATOM 769 O O . MET A 1 101 ? -2.474 0.789 -3.118 1.00 88.38 101 MET A O 1
ATOM 773 N N . ILE A 1 102 ? -0.798 -0.440 -2.243 1.00 89.12 102 ILE A N 1
ATOM 774 C CA . ILE A 1 102 ? 0.244 -0.005 -3.187 1.00 89.12 102 ILE A CA 1
ATOM 775 C C . ILE A 1 102 ? -0.092 -0.509 -4.595 1.00 89.12 102 ILE A C 1
ATOM 777 O O . ILE A 1 102 ? -0.177 0.285 -5.528 1.00 89.12 102 ILE A O 1
ATOM 781 N N . GLN A 1 103 ? -0.380 -1.807 -4.739 1.00 88.19 103 GLN A N 1
ATOM 782 C CA . GLN A 1 103 ? -0.692 -2.423 -6.033 1.00 88.19 103 GLN A CA 1
ATOM 783 C C . GLN A 1 103 ? -1.926 -1.800 -6.703 1.00 88.19 103 GLN A C 1
ATOM 785 O O . GLN A 1 103 ? -1.950 -1.571 -7.912 1.00 88.19 103 GLN A O 1
ATOM 790 N N . GLU A 1 104 ? -2.966 -1.514 -5.921 1.00 84.44 104 GLU A N 1
ATOM 791 C CA . GLU A 1 104 ? -4.234 -0.990 -6.427 1.00 84.44 104 GLU A CA 1
ATOM 792 C C . GLU A 1 104 ? -4.354 0.532 -6.247 1.00 84.44 104 GLU A C 1
ATOM 794 O O . GLU A 1 104 ? -5.449 1.075 -6.405 1.00 84.44 104 GLU A O 1
ATOM 799 N N . CYS A 1 105 ? -3.250 1.240 -5.974 1.00 84.31 105 CYS A N 1
ATOM 800 C CA . CYS A 1 105 ? -3.221 2.675 -5.667 1.00 84.31 105 CYS A CA 1
ATOM 801 C C . CYS A 1 105 ? -4.004 3.509 -6.698 1.00 84.31 105 CYS A C 1
ATOM 803 O O . CYS A 1 105 ? -4.923 4.259 -6.355 1.00 84.31 105 CYS A O 1
ATOM 805 N N . ARG A 1 106 ? -3.760 3.275 -7.996 1.00 78.62 106 ARG A N 1
ATOM 806 C CA . ARG A 1 106 ? -4.447 3.985 -9.096 1.00 78.62 106 ARG A CA 1
ATOM 807 C C . ARG A 1 106 ? -5.959 3.771 -9.104 1.00 78.62 106 ARG A C 1
ATOM 809 O O . ARG A 1 106 ? -6.709 4.663 -9.493 1.00 78.62 106 ARG A O 1
ATOM 816 N N . LYS A 1 107 ? -6.432 2.590 -8.700 1.00 80.88 107 LYS A N 1
ATOM 817 C CA . LYS A 1 107 ? -7.867 2.303 -8.587 1.00 80.88 107 LYS A CA 1
ATOM 818 C C . LYS A 1 107 ? -8.416 2.866 -7.285 1.00 80.88 107 LYS A C 1
ATOM 820 O O . LYS A 1 107 ? -9.540 3.358 -7.279 1.00 80.88 107 LYS A O 1
ATOM 825 N N . LEU A 1 108 ? -7.657 2.818 -6.200 1.00 79.88 108 LEU A N 1
ATOM 826 C CA . LEU A 1 108 ? -8.076 3.267 -4.879 1.00 79.88 108 LEU A CA 1
ATOM 827 C C . LEU A 1 108 ? -8.450 4.758 -4.884 1.00 79.88 108 LEU A C 1
ATOM 829 O O . LEU A 1 108 ? -9.525 5.102 -4.399 1.00 79.88 108 LEU A O 1
ATOM 833 N N . PHE A 1 109 ? -7.664 5.600 -5.562 1.00 74.56 109 PHE A N 1
ATOM 834 C CA . PHE A 1 109 ? -7.882 7.054 -5.626 1.00 74.56 109 PHE A CA 1
ATOM 835 C C . PHE A 1 109 ? -8.604 7.562 -6.888 1.00 74.56 109 PHE A C 1
ATOM 837 O O . PHE A 1 109 ? -8.905 8.749 -6.990 1.00 74.56 109 PHE A O 1
ATOM 844 N N . ARG A 1 110 ? -8.975 6.682 -7.831 1.00 65.31 110 ARG A N 1
ATOM 845 C CA . ARG A 1 110 ? -9.666 7.057 -9.087 1.00 65.31 110 ARG A CA 1
ATOM 846 C C . ARG A 1 110 ? -10.999 7.790 -8.882 1.00 65.31 110 ARG A C 1
ATOM 848 O O . ARG A 1 110 ? -11.449 8.516 -9.763 1.00 65.31 110 ARG A O 1
ATOM 855 N N . VAL A 1 111 ? -11.632 7.576 -7.728 1.00 55.25 111 VAL A N 1
ATOM 856 C CA . VAL A 1 111 ? -12.891 8.227 -7.344 1.00 55.25 111 VAL A CA 1
ATOM 857 C C . VAL A 1 111 ? -12.644 9.685 -6.926 1.00 55.25 111 VAL A C 1
ATOM 859 O O . VAL A 1 111 ? -13.403 10.551 -7.336 1.00 55.25 111 VAL A O 1
ATOM 862 N N . ARG A 1 112 ? -11.542 9.997 -6.224 1.00 50.97 112 ARG A N 1
ATOM 863 C CA . ARG A 1 112 ? -11.206 11.375 -5.811 1.00 50.97 112 ARG A CA 1
ATOM 864 C C . ARG A 1 112 ? -10.837 12.283 -6.993 1.00 50.97 112 ARG A C 1
ATOM 866 O O . ARG A 1 112 ? -11.239 13.435 -6.988 1.00 50.97 112 ARG A O 1
ATOM 873 N N . LEU A 1 113 ? -10.205 11.755 -8.047 1.00 48.91 113 LEU A N 1
ATOM 874 C CA . LEU A 1 113 ? -9.928 12.520 -9.279 1.00 48.91 113 LEU A CA 1
ATOM 875 C C . LEU A 1 113 ? -11.192 13.001 -10.018 1.00 48.91 113 LEU A C 1
ATOM 877 O O . LEU A 1 113 ? -11.116 13.969 -10.761 1.00 48.91 113 LEU A O 1
ATOM 881 N N . ASN A 1 114 ? -12.342 12.349 -9.817 1.00 41.00 114 ASN A N 1
ATOM 882 C CA . ASN A 1 114 ? -13.625 12.776 -10.394 1.00 41.00 114 ASN A CA 1
ATOM 883 C C . ASN A 1 114 ? -14.529 13.514 -9.391 1.00 41.00 114 ASN A C 1
ATOM 885 O O . ASN A 1 114 ? -15.595 13.984 -9.775 1.00 41.00 114 ASN A O 1
ATOM 889 N N . LEU A 1 115 ? -14.138 13.587 -8.113 1.00 44.59 115 LEU A N 1
ATOM 890 C CA . LEU A 1 115 ? -14.913 14.221 -7.039 1.00 44.59 115 LEU A CA 1
ATOM 891 C C . LEU A 1 115 ? -14.360 15.580 -6.598 1.00 44.59 115 LEU A C 1
ATOM 893 O O . LEU A 1 115 ? -14.941 16.190 -5.710 1.00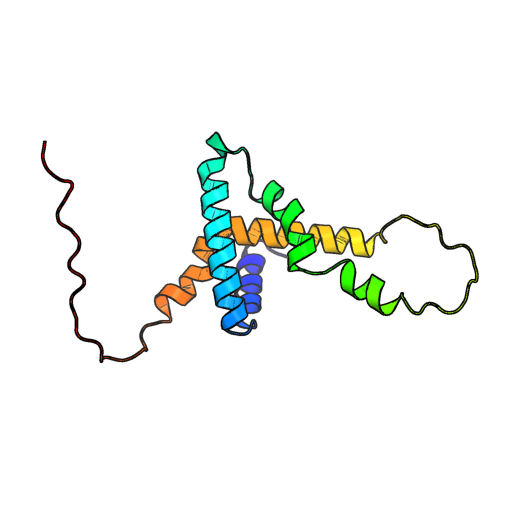 44.59 115 LEU A O 1
ATOM 897 N N . GLU A 1 116 ? -13.344 16.100 -7.289 1.00 48.28 116 GLU A N 1
ATOM 898 C CA . GLU A 1 116 ? -12.974 17.517 -7.229 1.00 48.28 116 GLU A CA 1
ATOM 899 C C . GLU A 1 116 ? -13.429 18.298 -8.484 1.00 48.28 116 GLU A C 1
ATOM 901 O O . GLU A 1 116 ? -12.588 18.820 -9.216 1.00 48.28 116 GLU A O 1
ATOM 906 N N . PRO A 1 117 ? -14.741 18.456 -8.765 1.00 46.22 117 PRO A N 1
ATOM 907 C CA . PRO A 1 117 ? -15.210 19.561 -9.578 1.00 46.22 117 PRO A CA 1
ATOM 908 C C . PRO A 1 117 ? -15.900 20.599 -8.688 1.00 46.22 117 PRO A C 1
ATOM 910 O O . PRO A 1 117 ? -17.021 20.966 -8.991 1.00 46.22 117 PRO A O 1
ATOM 913 N N . HIS A 1 118 ? -15.312 21.050 -7.571 1.00 46.47 118 HIS A N 1
ATOM 914 C CA . HIS A 1 118 ? -15.838 22.227 -6.859 1.00 46.47 118 HIS A CA 1
ATOM 915 C C . HIS A 1 118 ? -14.820 22.885 -5.910 1.00 46.47 118 HIS A C 1
ATOM 917 O O . HIS A 1 118 ? -15.080 23.070 -4.726 1.00 46.47 118 HIS A O 1
ATOM 923 N N . GLN A 1 119 ? -13.699 23.372 -6.449 1.00 40.91 119 GLN A N 1
ATOM 924 C CA . GLN A 1 119 ? -13.101 24.602 -5.921 1.00 40.91 119 GLN A CA 1
ATOM 925 C C . GLN A 1 119 ? -12.934 25.641 -7.030 1.00 40.91 119 GLN A C 1
ATOM 927 O O . GLN A 1 119 ? -11.963 25.673 -7.772 1.00 40.91 119 GLN A O 1
ATOM 932 N N . ASN A 1 120 ? -13.962 26.484 -7.100 1.00 35.03 120 ASN A N 1
ATOM 933 C CA . ASN A 1 120 ? -13.882 27.922 -7.314 1.00 35.03 120 ASN A CA 1
ATOM 934 C C . ASN A 1 120 ? -13.110 28.427 -8.550 1.00 35.03 120 ASN A C 1
ATOM 936 O O . ASN A 1 120 ? -11.895 28.622 -8.554 1.00 35.03 120 ASN A O 1
ATOM 940 N N . LEU A 1 121 ? -13.904 28.779 -9.561 1.00 46.34 121 LEU A N 1
ATOM 941 C CA . LEU A 1 121 ? -13.677 29.875 -10.497 1.00 46.34 121 LEU A CA 1
ATOM 942 C C . LEU A 1 121 ? -13.152 31.119 -9.758 1.00 46.34 121 LEU A C 1
ATOM 944 O O . LEU A 1 121 ? -13.956 31.921 -9.303 1.00 46.34 121 LEU A O 1
ATOM 948 N N . SER A 1 122 ? -11.832 31.268 -9.608 1.00 43.47 122 SER A N 1
ATOM 949 C CA . SER A 1 122 ? -11.109 32.535 -9.369 1.00 43.47 122 SER A CA 1
ATOM 950 C C . SER A 1 122 ? -9.609 32.278 -9.173 1.00 43.47 122 SER A C 1
ATOM 952 O O . SER A 1 122 ? -9.091 32.413 -8.069 1.00 43.47 122 SER A O 1
ATOM 954 N N . ARG A 1 123 ? -8.879 31.922 -10.232 1.00 36.56 123 ARG A N 1
ATOM 955 C CA . ARG A 1 123 ? -7.451 32.268 -10.356 1.00 36.56 123 ARG A CA 1
ATOM 956 C C . ARG A 1 123 ? -7.032 32.147 -11.811 1.00 36.56 123 ARG A C 1
ATOM 958 O O . ARG A 1 123 ? -6.524 31.142 -12.290 1.00 36.56 123 ARG A O 1
ATOM 965 N N . THR A 1 124 ? -7.309 33.232 -12.517 1.00 48.00 124 THR A N 1
ATOM 966 C CA . THR A 1 124 ? -6.534 33.681 -13.666 1.00 48.00 124 THR A CA 1
ATOM 967 C C . THR A 1 124 ? -5.038 33.556 -13.365 1.00 48.00 124 THR A C 1
ATOM 969 O O . THR A 1 124 ? -4.568 34.155 -12.398 1.00 48.00 124 THR A O 1
ATOM 972 N N . SER A 1 125 ? -4.324 32.761 -14.158 1.00 40.28 125 SER A N 1
ATOM 973 C CA . SER A 1 125 ? -3.041 33.112 -14.787 1.00 40.28 125 SER A CA 1
ATOM 974 C C . SER A 1 125 ? -2.315 31.846 -15.235 1.00 40.28 125 SER A C 1
ATOM 976 O O . SER A 1 125 ? -1.724 31.123 -14.443 1.00 40.28 125 SER A O 1
ATOM 978 N N . THR A 1 126 ? -2.400 31.611 -16.541 1.00 49.09 126 THR A N 1
ATOM 979 C CA . THR A 1 126 ? -1.288 31.217 -17.411 1.00 49.09 126 THR A CA 1
ATOM 980 C C . THR A 1 126 ? -0.279 30.219 -16.834 1.00 49.09 126 THR A C 1
ATOM 982 O O . THR A 1 126 ? 0.764 30.605 -16.314 1.00 49.09 126 THR A O 1
ATOM 985 N N . PHE A 1 127 ? -0.516 28.928 -17.060 1.00 42.22 127 PHE A N 1
ATOM 986 C CA . PHE A 1 127 ? 0.578 27.966 -17.181 1.00 42.22 127 PHE A CA 1
ATOM 987 C C . PHE A 1 127 ? 0.556 27.395 -18.599 1.00 42.22 127 PHE A C 1
ATOM 989 O O . PHE A 1 127 ? -0.096 26.394 -18.888 1.00 42.22 127 PHE A O 1
ATOM 996 N N . ALA A 1 128 ? 1.206 28.118 -19.511 1.00 43.12 128 ALA A N 1
ATOM 997 C CA . ALA A 1 128 ? 1.541 27.594 -20.825 1.00 43.12 128 ALA A CA 1
ATOM 998 C C . ALA A 1 128 ? 2.566 26.455 -20.647 1.00 43.12 128 ALA A C 1
ATOM 1000 O O . ALA A 1 128 ? 3.533 26.641 -19.904 1.00 43.12 128 ALA A O 1
ATOM 1001 N N . PRO A 1 129 ? 2.393 25.289 -21.292 1.00 44.97 129 PRO A N 1
ATOM 1002 C CA . PRO A 1 129 ? 3.422 24.257 -21.284 1.00 44.97 129 PRO A CA 1
ATOM 1003 C C . PRO A 1 129 ? 4.657 24.749 -22.067 1.00 44.97 129 PRO A C 1
ATOM 1005 O O . PRO A 1 129 ? 4.490 25.390 -23.109 1.00 44.97 129 PRO A O 1
ATOM 1008 N N . PRO A 1 130 ? 5.896 24.481 -21.607 1.00 44.88 130 PRO A N 1
ATOM 1009 C CA . PRO A 1 130 ? 7.092 24.837 -22.366 1.00 44.88 130 PRO A CA 1
ATOM 1010 C C . PRO A 1 130 ? 7.112 24.080 -23.709 1.00 44.88 130 PRO A C 1
ATOM 1012 O O . PRO A 1 130 ? 6.926 22.861 -23.720 1.00 44.88 130 PRO A O 1
ATOM 1015 N N . PRO A 1 131 ? 7.351 24.760 -24.847 1.00 49.78 131 PRO A N 1
ATOM 1016 C CA . PRO A 1 131 ? 7.383 24.131 -26.156 1.00 49.78 131 PRO A CA 1
ATO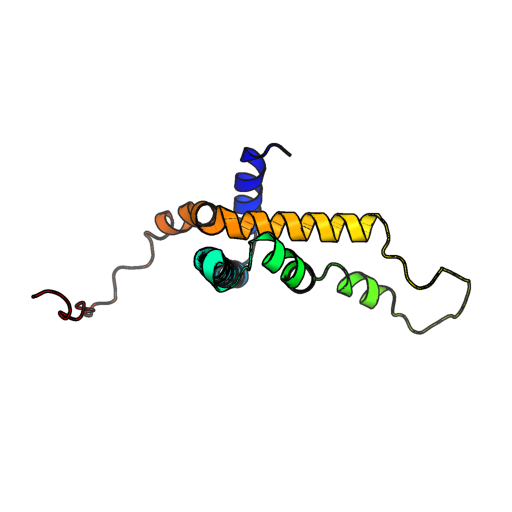M 1017 C C . PRO A 1 131 ? 8.806 23.670 -26.457 1.00 49.78 131 PRO A C 1
ATOM 1019 O O . PRO A 1 131 ? 9.486 24.256 -27.286 1.00 49.78 131 PRO A O 1
ATOM 1022 N N . PHE A 1 132 ? 9.289 22.632 -25.786 1.00 51.22 132 PHE A N 1
ATOM 1023 C CA . PHE A 1 132 ? 10.512 21.967 -26.225 1.00 51.22 132 PHE A CA 1
ATOM 1024 C C . PHE A 1 132 ? 10.360 20.480 -25.986 1.00 51.22 132 PHE A C 1
ATOM 1026 O O . PHE A 1 132 ? 10.476 20.029 -24.858 1.00 51.22 132 PHE A O 1
ATOM 1033 N N . PHE A 1 133 ? 9.982 19.766 -27.043 1.00 49.00 133 PHE A N 1
ATOM 1034 C CA . PHE A 1 133 ? 10.584 18.507 -27.498 1.00 49.00 133 PHE A CA 1
ATOM 1035 C C . PHE A 1 133 ? 9.684 17.911 -28.585 1.00 49.00 133 PHE A C 1
ATOM 1037 O O . PHE A 1 133 ? 9.038 16.890 -28.399 1.00 49.00 133 PHE A O 1
ATOM 1044 N N . TYR A 1 134 ? 9.625 18.587 -29.731 1.00 42.47 134 TYR A N 1
ATOM 1045 C CA . TYR A 1 134 ? 9.321 17.959 -31.013 1.00 42.47 134 TYR A CA 1
ATOM 1046 C C . TYR A 1 134 ? 10.023 18.777 -32.091 1.00 42.47 134 TYR A C 1
ATOM 1048 O O . TYR A 1 134 ? 9.641 19.916 -32.339 1.00 42.47 134 TYR A O 1
ATOM 1056 N N . ILE A 1 135 ? 11.084 18.204 -32.655 1.00 42.12 135 ILE A N 1
ATOM 1057 C CA . ILE A 1 135 ? 11.395 18.092 -34.088 1.00 42.12 13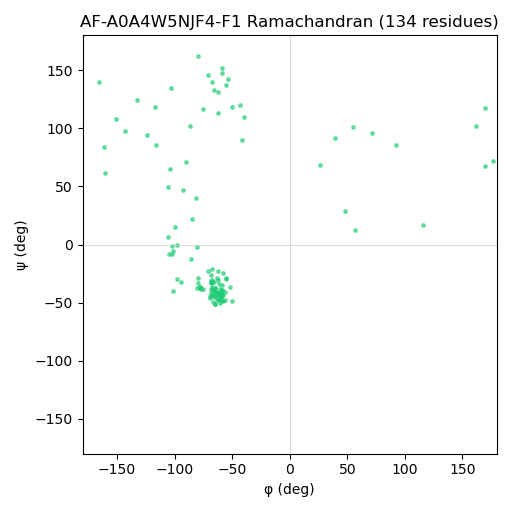5 ILE A CA 1
ATOM 1058 C C . ILE A 1 135 ? 12.842 17.579 -34.191 1.00 42.12 135 ILE A C 1
ATOM 1060 O O . ILE A 1 135 ? 13.759 18.185 -33.643 1.00 42.12 135 ILE A O 1
ATOM 1064 N N . VAL A 1 136 ? 12.929 16.389 -34.800 1.00 49.25 136 VAL A N 1
ATOM 1065 C CA . VAL A 1 136 ? 13.943 15.852 -35.734 1.00 49.25 136 VAL A CA 1
ATOM 1066 C C . VAL A 1 136 ? 15.285 16.575 -35.810 1.00 49.25 136 VAL A C 1
ATOM 1068 O O . VAL A 1 136 ? 15.292 17.761 -36.203 1.00 49.25 136 VAL A O 1
#

Secondary structure (DSSP, 8-state):
--HHHHHHHHHHHHHTS-HHHHHHHHHHHHHHHHHHHTHHHH---HHHHHHHHHHHHH-TTHHHHHHS-----------TT---HHHHHHHHHHHHHHHHHHHTHHHHSTTHHHH---S-S------PPP--S---

Organism: NCBI:txid62062

Radius of gyration: 21.44 Å; Cα contacts (8 Å, |Δi|>4): 64; chains: 1; bounding box: 32×50×76 Å

Foldseek 3Di:
DPPVVLLVVVLVVLVPDDPVVSVVVLVVLVVLLVVCVCCVPVVCALLNVLLVCLCVVVVLPPVVCVVPPPVDDDDDDDDPDDDPPVSVVVSVVSSVSSSVCSVCSCVSCVVVVVVPPDDDDDDDDDDDPDPDDDDD

=== Feature glossary ===
The record interleaves many kinds of information about one protein. Here is each kind framed as the question it answers.

Q: Are the domains correctly placed relative to each other?
A: Predicted aligned error is AlphaFold's pairwise confidence. Unlike pLDDT (per-residue), PAE is per-residue-pair and captures whether two parts of the structure are correctly placed relative to each other. Units are ångströms of expected positional error.

Q: Which residues are in helices, strands, or loops?
A: Eight-state secondary structure (DSSP): H is the canonical α-helix, G the tighter 3₁₀-helix, I the wider π-helix; E/B are β-structure, T and S are turns and bends, and '-' is everything else. DSSP derives these from the pattern of main-chain N–H···O=C hydrogen bonds, not from the sequence.

Q: What if only a Cα trace is available?
A: P-SEA three-state annotation labels each residue as helix, strand, or coil based purely on the geometry of the Cα trace. It serves as a fallback when the full backbone (and thus DSSP) is unavailable.

Q: What are the backbone torsion angles?
A: φ (phi) and ψ (psi) are the two rotatable backbone dihedrals per residue: φ is the C(i-1)–N–Cα–C torsion, ψ is the N–Cα–C–N(i+1) torsion, both in degrees on (−180°, 180°]. α-helical residues cluster near (−60°, −45°); β-strand residues near (−120°, +130°). A Ramachandran plot is simply a scatter of (φ, ψ) for every residue.

Q: What known structures does this most resemble?
A: Structural nearest neighbors (via Foldseek easy-search vs the PDB). Reported per hit: target PDB id, E-value, and alignment TM-score. A TM-score above ~0.5 is the conventional threshold for 'same fold'.

Q: What family and function is it annotated with?
A: Database cross-references. InterPro integrates a dozen domain/family signature databases into unified entries with residue-range hits. GO terms attach function/process/location labels with evidence codes. CATH codes position the fold in a four-level structural taxonomy. Organism is the NCBI-taxonomy species name.

Q: Which residues are buried vs exposed?
A: Solvent accessibility: the surface area of each residue that a 1.4 Å water probe can touch, in Å². When only backbone atoms are present the absolute values are lower than full-atom SASA (side chains contribute most of the area) and are flagged as backbone-only.

Q: What do the diagnostic plots show?
A: Three diagnostic plots accompany the record. The Cα contact map visualizes the tertiary structure as a 2D adjacency matrix (8 Å cutoff, sequence-local contacts suppressed). The Ramachandran plot shows the distribution of backbone (φ, ψ) torsions, with points in the α and β basins reflecting secondary structure content. The PAE plot shows AlphaFold's inter-residue confidence as a color matrix.

Q: What is the amino-acid chain?
A: The amino-acid sequence is the protein's primary structure: the linear order of residues from the N-terminus to the C-terminus, written in one-letter code. Everything else here — the 3D coordinates, the secondary structure, the domain annotations — is ultimately a consequence of this string.

Q: What do the rendered images show?
A: The six renders are orthographic views along the three Cartesian axes in both directions. Representation (cartoon, sticks, or surface) and color scheme (sequence-rainbow or by-chain) vary across proteins so the training set covers all the common visualization conventions.

Q: Where is each backbone atom in 3D?
A: The mmCIF table is the protein's shape written out atom by atom. For each backbone N, Cα, C, and carbonyl O, it records an (x, y, z) coordinate triple in Å plus the residue type, chain letter, and residue number.

Q: How mobile is each atom in the crystal?
A: For experimental (PDB) structures, the B-factor (temperature factor) quantifies the positional spread of each atom in the crystal — a combination of thermal vibration and static disorder — in units of Å². High B-factors mark flexible loops or poorly resolved regions; low B-factors mark the rigid, well-ordered core.

Q: How big and how compact is the whole molecule?
A: Three whole-structure scalars: the radius of gyration (RMS distance of Cα from centroid, in Å), the count of Cα–Cα contacts (pairs closer than 8 Å and separated by m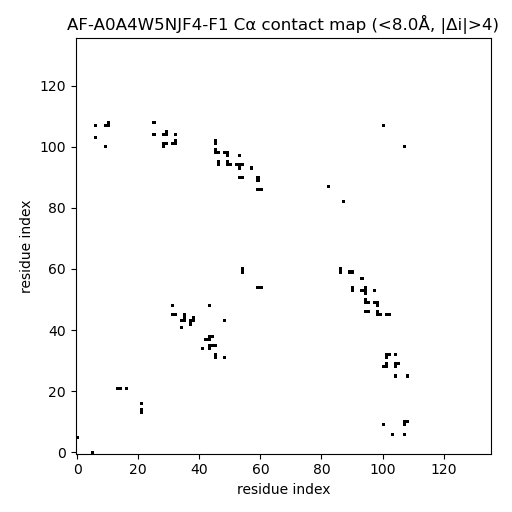ore than four residues in sequence — i.e. tertiary, not local, contacts), and the bounding-box dimensions. Together they distinguish compact globular folds from extended fibres or disordered chains.

Q: What does the local fold look like, residue by residue?
A: A 3Di character summarizes, for each residue, the relative orientation of the Cα frame of its nearest spatial neighbor. Because it encodes fold topology rather than chemistry, 3Di alignments detect remote structural similarity that sequence alignment misses.

Q: How confident is the AlphaFold model at each residue?
A: For AlphaFold models, the B-factor field carries pLDDT — the model's own estimate of local accuracy on a 0–100 scale. Regions with pLDDT<50 should be treated as essentially unmodeled; they often correspond to intrinsically disordered segments.